Protein AF-A0AA95MSS1-F1 (afdb_monomer)

Mean predicted aligned error: 3.95 Å

Radius of gyration: 12.38 Å; Cα contacts (8 Å, |Δi|>4): 57; chains: 1; bounding box: 25×21×30 Å

Sequence (55 aa):
MNLSLEERKITGDLLFEFEGLNILIHEQDYVYFDHTKLDYVENALGKYSFTLLKI

Structure (mmCIF, N/CA/C/O backbone):
data_AF-A0AA95MSS1-F1
#
_entry.id   AF-A0AA95MSS1-F1
#
loop_
_atom_site.group_PDB
_atom_site.id
_atom_site.type_symbol
_atom_site.label_atom_id
_atom_site.label_alt_id
_atom_site.label_comp_id
_atom_site.label_asym_id
_atom_site.label_entity_id
_atom_site.label_seq_id
_atom_site.pdbx_PDB_ins_code
_atom_site.Cartn_x
_atom_site.Cartn_y
_atom_site.Cartn_z
_atom_site.occupancy
_atom_site.B_iso_or_equiv
_atom_site.auth_seq_id
_atom_site.auth_comp_id
_atom_site.auth_asym_id
_atom_site.auth_at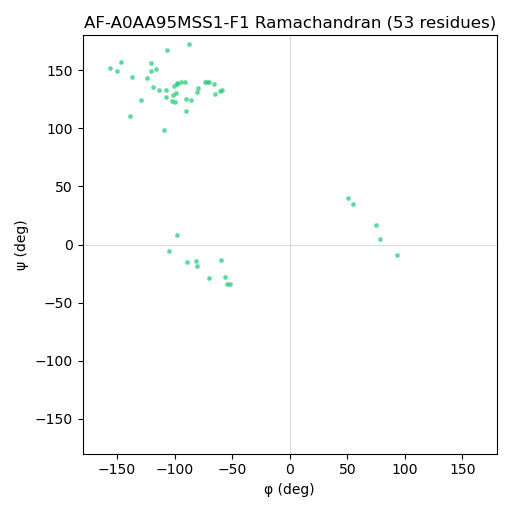om_id
_atom_site.pdbx_PDB_model_num
ATOM 1 N N . MET A 1 1 ? 6.976 8.401 0.318 1.00 68.69 1 MET A N 1
ATOM 2 C CA . MET A 1 1 ? 6.173 7.451 1.112 1.00 68.69 1 MET A CA 1
ATOM 3 C C . MET A 1 1 ? 7.107 6.347 1.567 1.00 68.69 1 MET A C 1
ATOM 5 O O . MET A 1 1 ? 7.846 5.851 0.728 1.00 68.69 1 MET A O 1
ATOM 9 N N . ASN A 1 2 ? 7.116 6.013 2.856 1.00 71.81 2 ASN A N 1
ATOM 10 C CA . ASN A 1 2 ? 7.820 4.830 3.350 1.00 71.81 2 ASN A CA 1
ATOM 11 C C . ASN A 1 2 ? 6.784 3.726 3.533 1.00 71.81 2 ASN A C 1
ATOM 13 O O . ASN A 1 2 ? 5.804 3.937 4.238 1.00 71.81 2 ASN A O 1
ATOM 17 N N . LEU A 1 3 ? 6.990 2.594 2.865 1.00 84.50 3 LEU A N 1
ATOM 18 C CA . LEU A 1 3 ? 6.198 1.385 3.063 1.00 84.50 3 LEU A CA 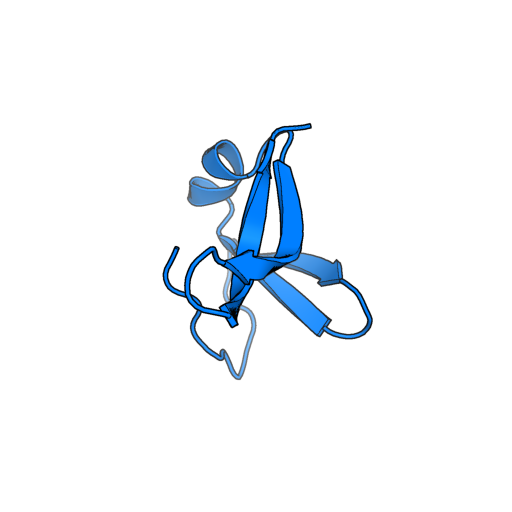1
ATOM 19 C C . LEU A 1 3 ? 6.964 0.456 4.005 1.00 84.50 3 LEU A C 1
ATOM 21 O O . LEU A 1 3 ? 8.177 0.294 3.852 1.00 84.50 3 LEU A O 1
ATOM 25 N N . SER A 1 4 ? 6.256 -0.158 4.946 1.00 88.81 4 SER A N 1
ATOM 26 C CA . SER A 1 4 ? 6.754 -1.243 5.790 1.00 88.81 4 SER A CA 1
ATOM 27 C C . SER A 1 4 ? 5.968 -2.520 5.509 1.00 88.81 4 SER A C 1
ATOM 29 O O . SER A 1 4 ? 4.814 -2.481 5.084 1.00 88.81 4 SER A O 1
ATOM 31 N N . LEU A 1 5 ? 6.622 -3.666 5.698 1.00 92.06 5 LEU A N 1
ATOM 32 C CA . LEU A 1 5 ? 5.948 -4.959 5.687 1.00 92.06 5 LEU A CA 1
ATOM 33 C C . LEU A 1 5 ? 5.410 -5.228 7.086 1.00 92.06 5 LEU A C 1
ATOM 35 O O . LEU A 1 5 ? 6.179 -5.237 8.045 1.00 92.06 5 LEU A O 1
ATOM 39 N N . GLU A 1 6 ? 4.111 -5.483 7.173 1.00 92.06 6 GLU A N 1
ATOM 40 C CA . GLU A 1 6 ? 3.429 -5.778 8.428 1.00 92.06 6 GLU A CA 1
ATOM 41 C C . GLU A 1 6 ? 2.936 -7.227 8.426 1.00 92.06 6 GLU A C 1
ATOM 43 O O . GLU A 1 6 ? 2.324 -7.693 7.465 1.00 92.06 6 GLU A O 1
ATOM 48 N N . GLU A 1 7 ? 3.182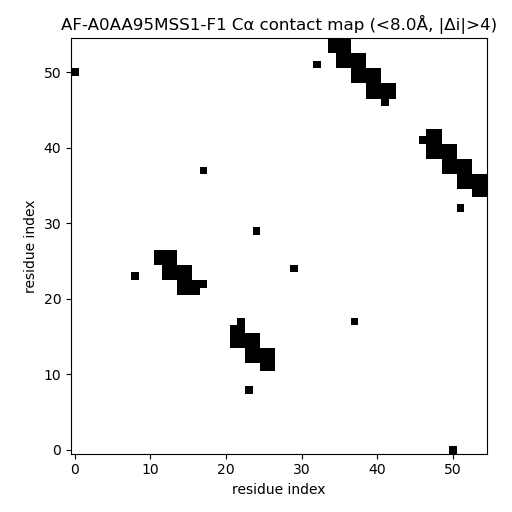 -7.952 9.517 1.00 88.75 7 GLU A N 1
ATOM 49 C CA . GLU A 1 7 ? 2.725 -9.342 9.668 1.00 88.75 7 GLU A CA 1
ATOM 50 C C . GLU A 1 7 ? 1.253 -9.433 10.096 1.00 88.75 7 GLU A C 1
ATOM 52 O O . GLU A 1 7 ? 0.624 -10.487 9.977 1.00 88.75 7 GLU A O 1
ATOM 57 N N . ARG A 1 8 ? 0.692 -8.340 10.630 1.00 90.31 8 ARG A N 1
ATOM 58 C CA . ARG A 1 8 ? -0.679 -8.299 11.141 1.00 90.31 8 ARG A CA 1
ATOM 59 C C . ARG A 1 8 ? -1.304 -6.918 11.002 1.00 90.31 8 ARG A C 1
ATOM 61 O O . ARG A 1 8 ? -0.639 -5.904 11.169 1.00 90.31 8 ARG A O 1
ATOM 68 N N . LYS A 1 9 ? -2.622 -6.918 10.818 1.00 91.75 9 LYS A N 1
ATOM 69 C CA . LYS A 1 9 ? -3.477 -5.739 1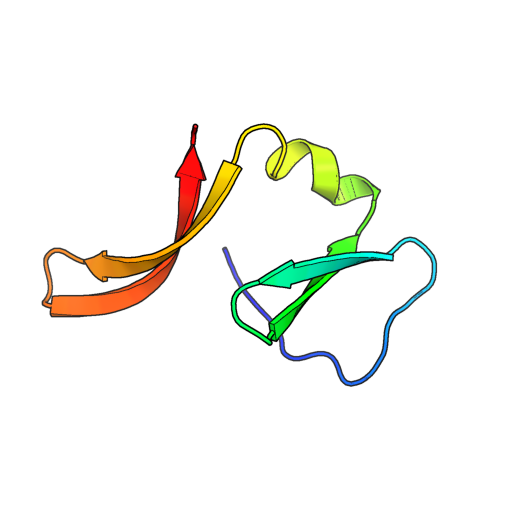0.942 1.00 91.75 9 LYS A CA 1
ATOM 70 C C . LYS A 1 9 ? -3.591 -5.307 12.409 1.00 91.75 9 LYS A C 1
ATOM 72 O O . LYS A 1 9 ? -3.755 -6.167 13.281 1.00 91.75 9 LYS A O 1
ATOM 77 N N . ILE A 1 10 ? -3.571 -4.004 12.678 1.00 92.19 10 ILE A N 1
ATOM 78 C CA . ILE A 1 10 ? -3.874 -3.438 14.000 1.00 92.19 10 ILE A CA 1
ATOM 79 C C . ILE A 1 10 ? -5.248 -2.749 14.025 1.00 92.19 10 ILE A C 1
ATOM 81 O O . ILE A 1 10 ? -5.912 -2.564 13.003 1.00 92.19 10 ILE A O 1
ATOM 85 N N . THR A 1 11 ? -5.731 -2.425 15.226 1.00 95.00 11 THR A N 1
ATOM 86 C CA . THR A 1 11 ? -6.985 -1.677 15.401 1.00 95.00 11 THR A CA 1
ATOM 87 C C . THR A 1 11 ? -6.870 -0.308 14.732 1.00 95.00 11 THR A C 1
ATOM 89 O O . THR A 1 11 ? -5.895 0.391 14.975 1.00 95.00 11 THR A O 1
ATOM 92 N N . GLY A 1 12 ? -7.872 0.075 13.936 1.00 93.00 12 GLY A N 1
ATOM 93 C CA . GLY A 1 12 ? -7.878 1.344 13.194 1.00 93.00 12 GLY A CA 1
ATOM 94 C C . GLY A 1 12 ? -7.325 1.239 11.771 1.00 93.00 12 GLY A C 1
ATOM 95 O O . GLY A 1 12 ? -7.489 2.168 10.986 1.00 93.00 12 GLY A O 1
ATOM 96 N N . ASP A 1 13 ? -6.738 0.104 11.386 1.00 95.12 13 ASP A N 1
ATOM 97 C CA . ASP A 1 13 ? -6.315 -0.096 10.003 1.00 95.12 13 ASP A CA 1
ATOM 98 C C . ASP A 1 13 ? -7.511 -0.346 9.079 1.00 95.12 13 ASP A C 1
ATOM 100 O O . ASP A 1 13 ? -8.437 -1.122 9.359 1.00 95.12 13 ASP A O 1
ATOM 104 N N . LEU A 1 14 ? -7.429 0.242 7.899 1.00 92.81 14 LEU A N 1
ATOM 105 C CA . LEU A 1 14 ? -8.246 -0.059 6.740 1.00 92.81 14 LEU A CA 1
ATOM 106 C C . LEU A 1 14 ? -7.453 -1.000 5.826 1.00 92.81 14 LEU A C 1
ATOM 108 O O . LEU A 1 14 ? -6.243 -0.846 5.670 1.00 92.81 14 LEU A O 1
ATOM 112 N N . LEU A 1 15 ? -8.131 -2.001 5.261 1.00 92.81 15 LEU A N 1
ATOM 113 C CA . LEU A 1 15 ? -7.529 -2.989 4.365 1.00 92.81 15 LEU A CA 1
ATOM 114 C C . LEU A 1 15 ? -7.993 -2.721 2.935 1.00 92.81 15 LEU A C 1
ATOM 116 O O . LEU A 1 15 ? -9.197 -2.686 2.680 1.00 92.81 15 LEU A O 1
ATOM 120 N N . PHE A 1 16 ? -7.037 -2.595 2.022 1.00 90.56 16 PHE A N 1
ATOM 121 C CA . PHE A 1 16 ? -7.263 -2.428 0.593 1.00 90.56 16 PHE A CA 1
ATOM 122 C C . PHE A 1 16 ? -6.521 -3.518 -0.175 1.00 90.56 16 PHE A C 1
ATOM 124 O O . PHE A 1 16 ? -5.411 -3.896 0.193 1.00 90.56 16 PHE A O 1
ATOM 131 N N . GLU A 1 17 ? -7.126 -4.011 -1.249 1.00 91.12 17 GLU A N 1
ATOM 132 C CA . GLU A 1 17 ? -6.490 -4.973 -2.143 1.00 91.12 17 GLU A CA 1
ATOM 133 C C . GLU A 1 17 ? -5.934 -4.243 -3.368 1.00 91.12 17 GLU A C 1
ATOM 135 O O . GLU A 1 17 ? -6.634 -3.454 -4.007 1.00 91.12 17 GLU A O 1
ATOM 140 N N . PHE A 1 18 ? -4.672 -4.504 -3.700 1.00 88.06 18 PHE A N 1
ATOM 141 C CA . PHE A 1 18 ? -4.014 -3.962 -4.883 1.00 88.06 18 PHE A CA 1
ATOM 142 C C . PHE A 1 18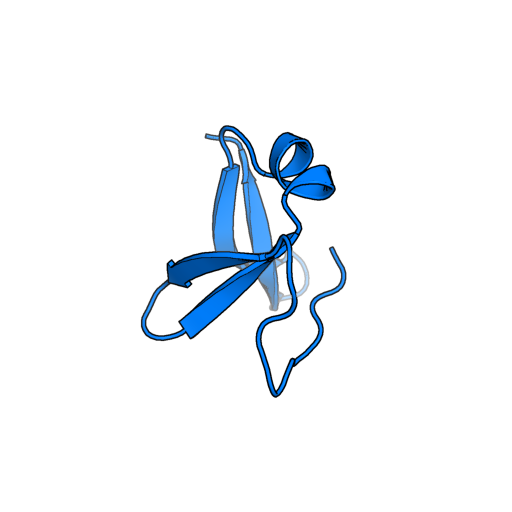 ? -3.162 -5.045 -5.540 1.00 88.06 18 PHE A C 1
ATOM 144 O O . PHE A 1 18 ? -2.157 -5.457 -4.975 1.00 88.06 18 PHE A O 1
ATOM 151 N N . GLU A 1 19 ? -3.558 -5.517 -6.724 1.00 88.69 19 GLU A N 1
ATOM 152 C CA . GLU A 1 19 ? -2.793 -6.505 -7.510 1.00 88.69 19 GLU A CA 1
ATOM 153 C C . GLU A 1 19 ? -2.367 -7.753 -6.704 1.00 88.69 19 GLU A C 1
ATOM 155 O O . GLU A 1 19 ? -1.255 -8.260 -6.832 1.00 88.69 19 GLU A O 1
ATOM 160 N N . GLY A 1 20 ? -3.259 -8.252 -5.840 1.00 89.75 20 GLY A N 1
ATOM 161 C CA . GLY A 1 20 ? -2.989 -9.396 -4.961 1.00 89.75 20 GLY A CA 1
ATOM 162 C C . GLY A 1 20 ? -2.159 -9.068 -3.712 1.00 89.75 20 GLY A C 1
ATOM 163 O O . GLY A 1 20 ? -1.827 -9.972 -2.946 1.00 89.75 20 GLY A O 1
ATOM 164 N N . LEU A 1 21 ? -1.836 -7.792 -3.481 1.00 90.19 21 LEU A N 1
ATOM 165 C CA . LEU A 1 21 ? -1.243 -7.286 -2.248 1.00 90.19 21 LEU A CA 1
ATOM 166 C C . LEU A 1 21 ? -2.322 -6.756 -1.306 1.00 90.19 21 LEU A C 1
ATOM 168 O O . LEU A 1 21 ? -3.249 -6.057 -1.715 1.00 90.19 21 LEU A O 1
ATOM 172 N N . ASN A 1 22 ? -2.136 -7.036 -0.020 1.00 93.31 22 ASN A N 1
ATOM 173 C CA . ASN A 1 22 ? -2.909 -6.431 1.053 1.00 93.31 22 ASN A CA 1
ATOM 174 C C . ASN A 1 22 ? -2.203 -5.158 1.518 1.00 93.31 22 ASN A C 1
ATOM 176 O O . ASN A 1 22 ? -1.097 -5.219 2.054 1.00 93.31 22 ASN A O 1
ATOM 180 N N . ILE A 1 23 ? -2.852 -4.016 1.319 1.00 92.50 23 ILE A N 1
ATOM 181 C CA . ILE A 1 23 ? -2.372 -2.707 1.750 1.00 92.50 23 ILE A CA 1
ATOM 182 C C . ILE A 1 23 ? -3.136 -2.302 3.005 1.00 92.50 23 ILE A C 1
ATOM 184 O O . ILE A 1 23 ? -4.368 -2.251 3.011 1.00 9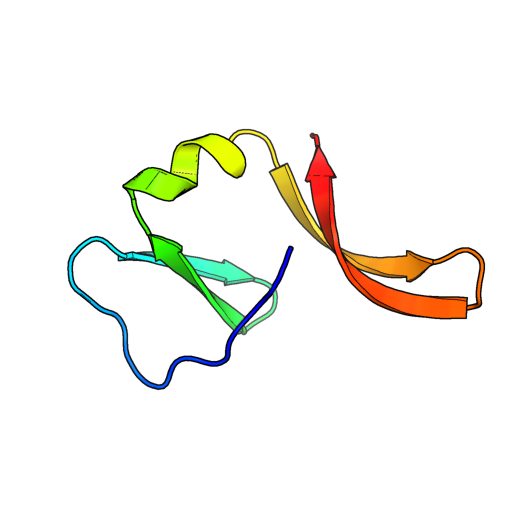2.50 23 ILE A O 1
ATOM 188 N N . LEU A 1 24 ? -2.391 -2.016 4.068 1.00 93.75 24 LEU A N 1
ATOM 189 C CA . LEU A 1 24 ? -2.927 -1.506 5.322 1.00 93.75 24 LEU A CA 1
ATOM 190 C C . LEU A 1 24 ? -2.681 -0.001 5.394 1.00 93.75 24 LEU A C 1
ATOM 192 O O . LEU A 1 24 ? -1.559 0.457 5.183 1.00 93.75 24 LEU A O 1
ATOM 196 N N . ILE A 1 25 ? -3.733 0.762 5.679 1.00 92.19 25 ILE A N 1
ATOM 197 C CA . ILE A 1 25 ? -3.656 2.211 5.888 1.00 92.19 25 ILE A CA 1
ATOM 198 C C . ILE A 1 25 ? -4.366 2.524 7.195 1.00 92.19 25 ILE A C 1
ATOM 200 O O . ILE A 1 25 ? -5.540 2.193 7.349 1.00 92.19 25 ILE A O 1
ATOM 204 N N . HIS A 1 26 ? -3.681 3.181 8.123 1.00 93.56 26 HIS A N 1
ATOM 205 C CA . HIS A 1 26 ? -4.305 3.611 9.365 1.00 93.56 26 HIS A CA 1
ATOM 206 C C . HIS A 1 26 ? -5.379 4.676 9.082 1.00 93.56 26 HIS A C 1
ATOM 208 O O . HIS A 1 26 ? -5.164 5.584 8.277 1.00 93.56 26 HIS A O 1
ATOM 214 N N . GLU A 1 27 ? -6.534 4.604 9.748 1.00 93.31 27 GLU A N 1
ATOM 215 C CA . GLU A 1 27 ? -7.687 5.486 9.489 1.00 93.31 27 GLU A CA 1
ATOM 216 C C . GLU A 1 27 ? -7.352 6.986 9.560 1.00 93.31 27 GLU A C 1
ATOM 218 O O . GLU A 1 27 ? -7.891 7.782 8.794 1.00 93.31 27 GLU A O 1
ATOM 223 N N . GLN A 1 28 ? -6.424 7.373 10.439 1.00 92.50 28 GLN A N 1
ATOM 224 C CA . GLN A 1 28 ? -5.986 8.766 10.601 1.00 92.50 28 GLN A CA 1
ATOM 225 C C . GLN A 1 28 ? -5.172 9.268 9.406 1.00 92.50 28 GLN A C 1
ATOM 227 O O . GLN A 1 28 ? -5.202 10.458 9.094 1.00 92.50 28 GLN A O 1
ATOM 232 N N . ASP A 1 29 ? -4.480 8.359 8.722 1.00 90.38 29 ASP A N 1
ATOM 233 C CA . ASP A 1 29 ? -3.652 8.685 7.568 1.00 90.38 29 ASP A CA 1
ATOM 234 C C . ASP A 1 29 ? -4.444 8.619 6.262 1.00 90.38 29 ASP A C 1
ATOM 236 O O . ASP A 1 29 ? -4.001 9.176 5.261 1.00 90.38 29 ASP A O 1
ATOM 240 N N . TYR A 1 30 ? -5.636 8.007 6.264 1.00 89.12 30 TYR A N 1
ATOM 241 C CA . TYR A 1 30 ? -6.475 7.829 5.075 1.00 89.12 30 TYR A CA 1
ATOM 242 C C . TYR A 1 30 ? -6.724 9.137 4.307 1.00 89.12 30 TYR A C 1
ATOM 244 O O . TYR A 1 30 ? -6.735 9.140 3.078 1.00 89.12 30 TYR A O 1
ATOM 252 N N . VAL A 1 31 ? -6.827 10.269 5.011 1.00 90.19 31 VAL A N 1
ATOM 253 C CA . VAL A 1 31 ? -6.993 11.604 4.408 1.00 90.19 31 VAL A CA 1
ATOM 254 C C . VAL A 1 31 ? -5.884 11.964 3.406 1.00 90.19 31 VAL A C 1
ATOM 256 O O . VAL A 1 31 ? -6.129 12.711 2.464 1.00 90.19 31 VAL A O 1
ATOM 259 N N . TYR A 1 32 ? -4.673 11.421 3.566 1.00 86.62 32 TYR A N 1
ATOM 260 C CA . TYR A 1 32 ? -3.551 11.659 2.652 1.00 86.62 32 TYR A CA 1
ATOM 261 C C . TYR A 1 32 ? -3.597 10.794 1.387 1.00 86.62 32 TYR A C 1
ATOM 263 O O . TYR A 1 32 ? -2.868 11.074 0.434 1.00 86.62 32 TYR A O 1
ATOM 271 N N . PHE A 1 33 ? -4.434 9.757 1.383 1.00 88.06 33 PHE A N 1
ATOM 272 C CA . PHE A 1 33 ? -4.611 8.822 0.272 1.00 88.06 33 PHE A CA 1
ATOM 273 C C . PHE A 1 33 ? -5.921 9.059 -0.485 1.00 88.06 33 PHE A C 1
ATOM 275 O O . PHE A 1 33 ? -6.150 8.435 -1.525 1.00 88.06 33 PHE A O 1
ATOM 282 N N . ASP A 1 34 ? -6.764 9.967 0.004 1.00 85.38 34 ASP A N 1
ATOM 283 C CA . ASP A 1 34 ? -7.999 10.344 -0.665 1.00 85.38 34 ASP A CA 1
ATOM 284 C C . ASP A 1 34 ? -7.709 10.885 -2.076 1.00 85.38 34 ASP A C 1
ATOM 286 O O . ASP A 1 34 ? -6.794 11.687 -2.280 1.00 85.38 34 ASP A O 1
ATOM 290 N N . HIS A 1 35 ? -8.466 10.405 -3.065 1.00 89.50 35 HIS A N 1
ATOM 291 C CA . HIS A 1 35 ? -8.248 10.686 -4.493 1.00 89.50 35 HIS A CA 1
ATOM 292 C C . HIS A 1 35 ? -6.829 10.352 -5.003 1.00 8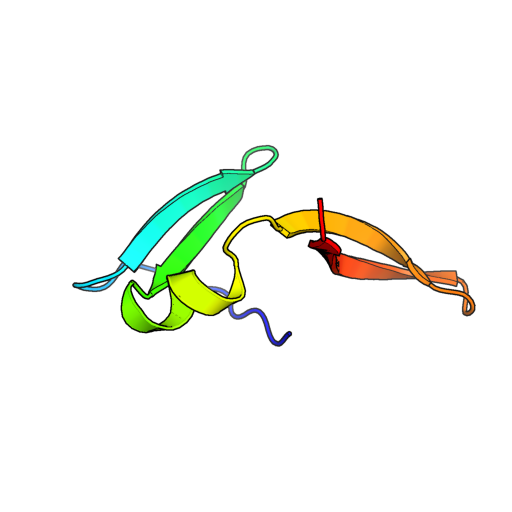9.50 35 HIS A C 1
ATOM 294 O O . HIS A 1 35 ? -6.285 11.028 -5.882 1.00 89.50 35 HIS A O 1
ATOM 300 N N . THR A 1 36 ? -6.211 9.293 -4.470 1.00 91.19 36 THR A N 1
ATOM 301 C CA . THR A 1 36 ? -4.933 8.772 -4.973 1.00 91.19 36 THR A CA 1
ATOM 302 C C . THR A 1 36 ? -5.036 7.316 -5.424 1.00 91.19 36 THR A C 1
ATOM 304 O O . THR A 1 36 ? -5.905 6.563 -4.991 1.00 91.19 36 THR A O 1
ATOM 307 N N . LYS A 1 37 ? -4.125 6.917 -6.311 1.00 89.94 37 LYS A N 1
ATOM 308 C CA . LYS A 1 37 ? -3.913 5.547 -6.778 1.00 89.94 37 LYS A CA 1
ATOM 309 C C . LYS A 1 37 ? -2.498 5.107 -6.406 1.00 89.94 37 LYS A C 1
ATOM 311 O O . LYS A 1 37 ? -1.552 5.850 -6.652 1.00 89.94 37 LYS A O 1
ATOM 316 N N . LEU A 1 38 ? -2.339 3.893 -5.882 1.00 89.94 38 LEU A N 1
ATOM 317 C CA . LEU A 1 38 ? -1.031 3.245 -5.761 1.00 89.94 38 LEU A CA 1
ATOM 318 C C . LEU A 1 38 ? -0.623 2.633 -7.110 1.00 89.94 38 LEU A C 1
ATOM 320 O O . LEU A 1 38 ? -1.440 1.995 -7.768 1.00 89.94 38 LEU A O 1
ATOM 324 N N . ASP A 1 39 ? 0.623 2.836 -7.530 1.00 91.62 39 ASP A N 1
ATOM 325 C CA . ASP A 1 39 ? 1.157 2.295 -8.784 1.00 91.62 39 ASP A CA 1
ATOM 326 C C . ASP A 1 39 ? 2.649 1.947 -8.656 1.00 91.62 39 ASP A C 1
ATOM 328 O O . ASP A 1 39 ? 3.345 2.492 -7.794 1.00 91.62 39 ASP A O 1
ATOM 332 N N . TYR A 1 40 ? 3.156 1.053 -9.505 1.00 90.69 40 TYR A N 1
ATOM 333 C CA . TYR A 1 40 ? 4.564 0.649 -9.536 1.00 90.69 40 TYR A CA 1
ATOM 334 C C . TYR A 1 40 ? 5.236 1.195 -10.798 1.00 90.69 40 TYR A C 1
ATOM 336 O O . TYR A 1 40 ? 5.104 0.641 -11.887 1.00 90.69 40 TYR A O 1
ATOM 344 N N . VAL A 1 41 ? 5.952 2.314 -10.653 1.00 92.31 41 VAL A N 1
ATOM 345 C CA . VAL A 1 41 ? 6.418 3.128 -11.789 1.00 92.31 41 VAL A CA 1
ATOM 346 C C . VAL A 1 41 ? 7.936 3.253 -11.836 1.00 92.31 41 VAL A C 1
ATOM 348 O O . VAL A 1 41 ? 8.607 3.277 -10.801 1.00 92.31 41 VAL A O 1
ATOM 351 N N . GLU A 1 42 ? 8.468 3.371 -13.051 1.00 95.25 42 GLU A N 1
ATOM 352 C CA . GLU A 1 42 ? 9.868 3.694 -13.322 1.00 95.25 42 GLU A CA 1
ATOM 353 C C . GLU A 1 42 ? 10.102 5.206 -13.198 1.00 95.25 42 GLU A C 1
ATOM 355 O O . GLU A 1 42 ? 9.364 6.019 -13.756 1.00 95.25 42 GLU A O 1
ATOM 360 N N . ASN A 1 43 ? 11.138 5.604 -12.463 1.00 88.75 43 ASN A N 1
ATOM 361 C CA . ASN A 1 43 ? 11.550 7.000 -12.371 1.00 88.75 43 ASN A CA 1
ATOM 362 C C . ASN A 1 43 ? 12.534 7.388 -13.490 1.00 88.75 43 ASN A C 1
ATOM 364 O O . ASN A 1 43 ? 13.052 6.544 -14.213 1.00 88.75 43 ASN A O 1
ATOM 368 N N . ALA A 1 44 ? 12.867 8.678 -13.596 1.00 91.00 44 ALA A N 1
ATOM 369 C CA . ALA A 1 44 ? 13.781 9.196 -14.625 1.00 91.00 44 ALA A CA 1
ATOM 370 C C . ALA A 1 44 ? 15.205 8.591 -14.596 1.00 91.00 44 ALA A C 1
ATOM 372 O O . ALA A 1 44 ? 15.970 8.779 -15.537 1.00 91.00 44 ALA A O 1
ATOM 373 N N . LEU A 1 45 ? 15.571 7.886 -13.520 1.00 93.62 45 LEU A N 1
ATOM 374 C CA . LEU A 1 45 ? 16.847 7.182 -13.370 1.00 93.62 45 LEU A CA 1
ATOM 375 C C . LEU A 1 45 ? 16.739 5.682 -13.702 1.00 93.62 45 LEU A C 1
ATOM 377 O O . LEU A 1 45 ? 17.681 4.938 -13.436 1.00 93.62 45 LEU A O 1
ATOM 381 N N . GLY A 1 46 ? 15.597 5.230 -14.225 1.00 93.88 46 GLY A N 1
ATOM 382 C CA . GLY A 1 46 ? 15.340 3.836 -14.579 1.00 93.88 46 GLY A CA 1
ATOM 383 C C . GLY A 1 46 ? 15.080 2.909 -13.386 1.00 93.88 46 GLY A C 1
ATOM 384 O O . GLY A 1 46 ? 15.223 1.693 -13.492 1.00 93.88 46 GLY A O 1
ATOM 385 N N . LYS A 1 47 ? 14.773 3.460 -12.203 1.00 94.12 47 LYS A N 1
ATOM 386 C CA . LYS A 1 47 ? 14.474 2.662 -11.003 1.00 94.12 47 LYS A CA 1
ATOM 387 C C . LYS A 1 47 ? 12.975 2.575 -10.782 1.00 94.12 47 LYS A C 1
ATOM 389 O O . LYS A 1 47 ? 12.289 3.593 -10.831 1.00 94.12 47 LYS A O 1
ATOM 394 N N . TYR A 1 48 ? 12.503 1.381 -10.452 1.00 92.44 48 TYR A N 1
ATOM 395 C CA . TYR A 1 48 ? 11.099 1.123 -10.164 1.00 92.44 48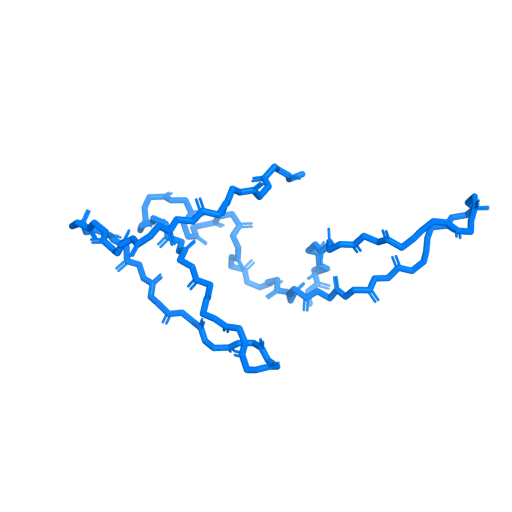 TYR A CA 1
ATOM 396 C C . TYR A 1 48 ? 10.789 1.282 -8.676 1.00 92.44 48 TYR A C 1
ATOM 398 O O . TYR A 1 48 ? 11.569 0.856 -7.818 1.00 92.44 48 TYR A O 1
ATOM 406 N N . SER A 1 49 ? 9.644 1.882 -8.362 1.00 91.62 49 SER A N 1
ATOM 407 C CA . SER A 1 49 ? 9.165 2.020 -6.986 1.00 91.62 49 SER A CA 1
ATOM 408 C C . SER A 1 49 ? 7.654 2.201 -6.911 1.00 91.62 49 SER A C 1
ATOM 410 O O . SER A 1 49 ? 7.046 2.803 -7.798 1.00 91.62 49 SER A O 1
ATOM 412 N N . PHE A 1 50 ? 7.065 1.768 -5.795 1.00 90.50 50 PHE A N 1
ATOM 413 C CA . PHE A 1 50 ? 5.680 2.087 -5.468 1.00 90.50 50 PHE A CA 1
ATOM 414 C C . PHE A 1 50 ? 5.505 3.590 -5.237 1.00 90.50 50 PHE A C 1
ATOM 416 O O . PHE A 1 50 ? 6.240 4.202 -4.459 1.00 90.50 50 PHE A O 1
ATOM 423 N N . THR A 1 51 ? 4.519 4.173 -5.907 1.00 89.81 51 THR A N 1
ATOM 424 C CA . THR A 1 51 ? 4.228 5.607 -5.901 1.00 89.81 51 THR A CA 1
ATOM 425 C C . THR A 1 51 ? 2.729 5.832 -5.774 1.00 89.81 51 THR A C 1
ATOM 427 O O . THR A 1 51 ? 1.936 5.085 -6.338 1.00 89.81 51 THR A O 1
ATOM 430 N N . LEU A 1 52 ? 2.340 6.881 -5.049 1.00 89.69 52 LEU A N 1
ATOM 431 C CA . LEU A 1 52 ? 0.967 7.377 -5.053 1.00 89.69 52 LEU A CA 1
ATOM 432 C C . LEU A 1 52 ? 0.814 8.433 -6.148 1.00 89.69 52 LEU A C 1
ATOM 434 O O . LEU A 1 52 ? 1.549 9.422 -6.168 1.00 89.69 52 LEU A O 1
ATOM 438 N N . LEU A 1 53 ? -0.149 8.232 -7.037 1.00 89.50 53 LEU A N 1
ATOM 439 C CA . LEU A 1 53 ? -0.519 9.150 -8.107 1.00 89.50 53 LEU A CA 1
ATOM 440 C C . LEU A 1 53 ? -1.857 9.803 -7.758 1.00 89.50 53 LEU A C 1
ATOM 442 O O . LEU A 1 53 ? -2.787 9.110 -7.357 1.00 89.50 53 LEU A O 1
ATOM 446 N N . LYS A 1 54 ? -1.971 11.126 -7.901 1.00 88.25 54 LYS A N 1
ATOM 447 C CA . LYS A 1 54 ? -3.267 11.810 -7.767 1.00 88.25 54 LYS A CA 1
ATOM 448 C C . LYS A 1 54 ? -4.152 11.499 -8.974 1.00 88.25 54 LYS A C 1
ATOM 450 O O . LYS A 1 54 ? -3.639 11.474 -10.094 1.00 88.25 54 LYS A O 1
ATOM 455 N N . ILE A 1 55 ? -5.441 11.279 -8.717 1.00 83.25 55 ILE A N 1
ATOM 456 C CA . ILE A 1 55 ? -6.488 11.052 -9.726 1.00 83.25 55 ILE A CA 1
ATOM 457 C C . ILE A 1 55 ? -7.235 12.359 -9.992 1.00 83.25 55 ILE A C 1
ATOM 459 O O . ILE A 1 55 ? -7.514 13.084 -9.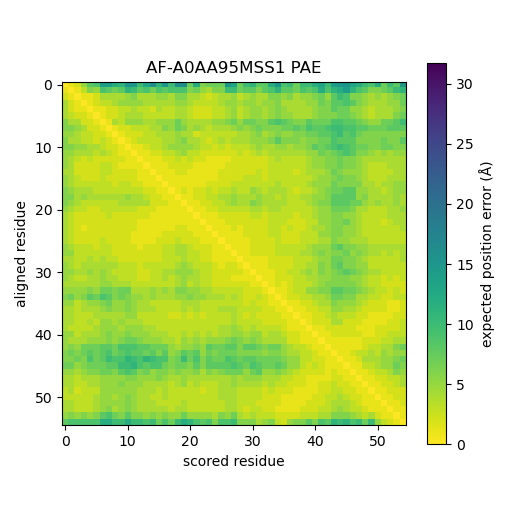010 1.00 83.25 55 ILE A O 1
#

Nearest PDB structures (foldseek):
  1x0g-assembly1_B  TM=7.699E-01  e=1.350E-03  Thermosynechococcus vestitus BP-1
  1x0g-assembly1_D  TM=7.590E-01  e=3.628E-03  Thermosynechococcus vestitus BP-1
  1r94-assembly1_A  TM=7.986E-01  e=4.442E-02  Escherichia coli
  1x0g-assembly1_A  TM=7.730E-01  e=7.527E-02  Thermosynechococcus vestitus BP-1

Foldseek 3Di:
DDDDDDPDDDPQWDWDDDPNDTDTDHNVCVVVLVQWDWDWDADPVRDTDIDIDHD

Solvent-accessible surface area (backbone atoms only — not comparable to full-atom values): 3793 Å² total; per-residue (Å²): 138,88,85,81,91,71,97,68,88,60,94,61,51,44,83,44,82,53,98,92,38,83,45,76,44,48,60,87,57,44,75,80,50,61,65,47,43,83,45,81,43,70,44,101,84,74,48,74,43,81,42,80,42,80,109

Secondary structure (DSSP, 8-state):
------SS--TTEEEEEETTEEEEEETTTGGGTTTEEEEEEE-TTS-EEEEEEE-

pLDDT: mean 90.11, std 4.6, range [68.69, 95.25]